Protein AF-A0A0F9U073-F1 (afdb_monomer)

Foldseek 3Di:
DDDDPVVVVVVVVVVVVVVVVVVVVVLLVLLLVLVVVLVVCLVVLVLVVNVVSLVVLCVSCVVQDDPVLVVVLVCLCVVFQVVLVVVLVVVCVVQVPDDDPVNVVSSVSNSVSSVVSVVSSVVSCVVVVNDRDPPPPDDDPDDDD

Nearest PDB structures (foldseek):
  7w8i-assembly1_A  TM=5.437E-01  e=6.480E-01  Homo sapiens
  2mey-assembly1_A  TM=3.275E-01  e=3.843E+00  Blomia tropicalis

Radius of gyration: 22.14 Å; Cα contacts (8 Å, |Δi|>4): 69; chains: 1; bounding box: 47×34×73 Å

Secondary structure (DSSP, 8-state):
----THHHHHHHHHHHHHHHHHHHHHHHHHHHHHHHHHHHHHHHT-HHHHHHHHHHHHHHHGGG--HHHHHHHHHIIIIIIHHHHHHHHHHHHHHTT---HHHHHHHHHHHHHHHHHHHHHHHHHHHTT-PPPPTT---SSS---

pLDDT: mean 78.89, std 15.41, range [37.56, 94.94]

Organism: NCBI:txid412755

Structure (mmCIF, N/CA/C/O backbone):
data_AF-A0A0F9U073-F1
#
_entry.id   AF-A0A0F9U073-F1
#
loop_
_atom_site.group_PDB
_atom_site.id
_atom_site.type_symbol
_atom_site.label_atom_id
_atom_site.label_alt_id
_atom_site.label_comp_id
_atom_site.label_asym_id
_atom_site.label_entity_id
_atom_site.label_seq_id
_atom_site.pdbx_PDB_ins_code
_atom_site.Cartn_x
_atom_site.Cartn_y
_atom_site.Cartn_z
_atom_site.occupancy
_atom_site.B_iso_or_equiv
_atom_site.auth_seq_id
_atom_site.auth_comp_id
_atom_site.auth_asym_id
_atom_site.auth_atom_id
_atom_site.pdbx_PDB_model_num
ATOM 1 N N . MET A 1 1 ? 25.457 -26.050 -51.004 1.00 47.12 1 MET A N 1
ATOM 2 C CA . MET A 1 1 ? 24.177 -25.613 -50.417 1.00 47.12 1 MET A CA 1
ATOM 3 C C . MET A 1 1 ? 24.561 -25.010 -49.092 1.00 47.12 1 MET A C 1
ATOM 5 O O . MET A 1 1 ? 24.698 -25.750 -48.132 1.00 47.12 1 MET A O 1
ATOM 9 N N . ASP A 1 2 ? 24.845 -23.715 -49.097 1.00 51.22 2 ASP A N 1
ATOM 10 C CA . ASP A 1 2 ? 25.199 -22.975 -47.892 1.00 51.22 2 ASP A CA 1
ATOM 11 C C . ASP A 1 2 ? 24.016 -22.048 -47.625 1.00 51.22 2 ASP A C 1
ATOM 13 O O . ASP A 1 2 ? 23.849 -21.031 -48.298 1.00 51.22 2 ASP A O 1
ATOM 17 N N . GLU A 1 3 ? 23.109 -22.472 -46.744 1.00 55.44 3 GLU A N 1
ATOM 18 C CA . GLU A 1 3 ? 22.115 -21.549 -46.201 1.00 55.44 3 GLU A CA 1
ATOM 19 C C . GLU A 1 3 ? 22.827 -20.612 -45.217 1.00 55.44 3 GLU A C 1
ATOM 21 O O . GLU A 1 3 ? 23.617 -21.079 -44.393 1.00 55.44 3 GLU A O 1
ATOM 26 N N . PRO A 1 4 ? 22.602 -19.294 -45.311 1.00 52.06 4 PRO A N 1
ATOM 27 C CA . PRO A 1 4 ? 23.431 -18.324 -44.625 1.00 52.06 4 PRO A CA 1
ATOM 28 C C . PRO A 1 4 ? 23.127 -18.326 -43.124 1.00 52.06 4 PRO A C 1
ATOM 30 O O . PRO A 1 4 ? 21.977 -18.205 -42.692 1.00 52.06 4 PRO A O 1
ATOM 33 N N . GLU A 1 5 ? 24.191 -18.368 -42.323 1.00 56.28 5 GLU A N 1
ATOM 34 C CA . GLU A 1 5 ? 24.196 -18.183 -40.864 1.00 56.28 5 GLU A CA 1
ATOM 35 C C . GLU A 1 5 ? 23.525 -16.860 -40.404 1.00 56.28 5 GLU A C 1
ATOM 37 O O . GLU A 1 5 ? 23.236 -16.681 -39.218 1.00 56.28 5 GLU A O 1
ATOM 42 N N . GLU A 1 6 ? 23.191 -15.957 -41.337 1.00 52.75 6 GLU A N 1
ATOM 43 C CA . GLU A 1 6 ? 22.436 -14.712 -41.124 1.00 52.75 6 GLU A CA 1
ATOM 44 C C . GLU A 1 6 ? 20.998 -14.924 -40.600 1.00 52.75 6 GLU A C 1
ATOM 46 O O . GLU A 1 6 ? 20.445 -14.038 -39.941 1.00 52.75 6 GLU A O 1
ATOM 51 N N . ASN A 1 7 ? 20.397 -16.102 -40.799 1.00 57.41 7 ASN A N 1
ATOM 52 C CA . ASN A 1 7 ? 19.042 -16.394 -40.305 1.00 57.41 7 ASN A CA 1
ATOM 53 C C . ASN A 1 7 ? 18.995 -16.822 -38.828 1.00 57.41 7 ASN A C 1
ATOM 55 O O . ASN A 1 7 ? 17.971 -16.649 -38.165 1.00 57.41 7 ASN A O 1
ATOM 59 N N . LEU A 1 8 ? 20.090 -17.354 -38.276 1.00 54.47 8 LEU A N 1
ATOM 60 C CA . LEU A 1 8 ? 20.095 -17.853 -36.896 1.00 54.47 8 LEU A CA 1
ATOM 61 C C . LEU A 1 8 ? 20.278 -16.715 -35.882 1.00 54.47 8 LEU A C 1
ATOM 63 O O . LEU A 1 8 ? 19.594 -16.664 -34.858 1.00 54.47 8 LEU A O 1
ATOM 67 N N . PHE A 1 9 ? 21.176 -15.771 -36.185 1.00 55.03 9 PHE A N 1
ATOM 68 C CA . PHE A 1 9 ? 21.437 -14.606 -35.335 1.00 55.03 9 PHE A CA 1
ATOM 69 C C . PHE A 1 9 ? 20.274 -13.607 -35.332 1.00 55.03 9 PHE A C 1
ATOM 71 O O . PHE A 1 9 ? 19.939 -13.083 -34.267 1.00 55.03 9 PHE A O 1
ATOM 78 N N . SER A 1 10 ? 19.622 -13.382 -36.479 1.00 58.22 10 SER A N 1
ATOM 79 C CA . SER A 1 10 ? 18.426 -12.532 -36.565 1.00 58.22 10 SER A CA 1
ATOM 80 C C . SER A 1 10 ? 17.242 -13.151 -35.810 1.00 58.22 10 SER A C 1
ATOM 82 O O . SER A 1 10 ? 16.644 -12.485 -34.966 1.00 58.22 10 SER A O 1
ATOM 84 N N . SER A 1 11 ? 17.000 -14.457 -35.978 1.00 63.75 11 SER A N 1
ATOM 85 C CA . SER A 1 11 ? 15.965 -15.199 -35.244 1.00 63.75 11 SER A CA 1
ATOM 86 C C . SER A 1 11 ? 16.183 -15.184 -33.725 1.00 63.75 11 SER A C 1
ATOM 88 O O . SER A 1 11 ? 15.240 -14.966 -32.965 1.00 63.75 11 SER A O 1
ATOM 90 N N . LEU A 1 12 ? 17.417 -15.383 -33.245 1.00 67.62 12 LEU A N 1
ATOM 91 C CA . LEU A 1 12 ? 17.733 -15.322 -31.809 1.00 67.62 12 LEU A CA 1
ATOM 92 C C . LEU A 1 12 ? 17.544 -13.915 -31.232 1.00 67.62 12 LEU A C 1
ATOM 94 O O . LEU A 1 12 ? 17.069 -13.755 -30.104 1.00 67.62 12 LEU A O 1
ATOM 98 N N . HIS A 1 13 ? 17.919 -12.889 -31.993 1.00 67.25 13 HIS A N 1
ATOM 99 C CA . HIS A 1 13 ? 17.727 -11.502 -31.596 1.00 67.25 13 HIS A CA 1
ATOM 100 C C . HIS A 1 13 ? 16.234 -11.143 -31.513 1.00 67.25 13 HIS A C 1
ATOM 102 O O . HIS A 1 13 ? 15.794 -10.555 -30.521 1.00 67.25 13 HIS A O 1
ATOM 108 N N . ASP A 1 14 ? 15.433 -11.572 -32.487 1.00 71.31 14 ASP A N 1
ATOM 109 C CA . ASP A 1 14 ? 13.988 -11.339 -32.499 1.00 71.31 14 ASP A CA 1
ATOM 110 C C . ASP A 1 14 ? 13.254 -12.131 -31.408 1.00 71.31 14 ASP A C 1
ATOM 112 O O . ASP A 1 14 ? 12.373 -11.584 -30.739 1.00 71.31 14 ASP A O 1
ATOM 116 N N . GLN A 1 15 ? 13.678 -13.364 -31.114 1.00 69.94 15 GLN A N 1
ATOM 117 C CA . GLN A 1 15 ? 13.170 -14.137 -29.975 1.00 69.94 15 GLN A CA 1
ATOM 118 C C . GLN A 1 15 ? 13.450 -13.454 -28.630 1.00 69.94 15 GLN A C 1
ATOM 120 O O . GLN A 1 15 ? 12.571 -13.403 -27.767 1.00 69.94 15 GLN A O 1
ATOM 125 N N . ARG A 1 16 ? 14.647 -12.881 -28.440 1.00 71.00 16 ARG A N 1
ATOM 126 C CA . ARG A 1 16 ? 14.982 -12.128 -27.218 1.00 71.00 16 ARG A CA 1
ATOM 127 C C . ARG A 1 16 ? 14.113 -10.882 -27.063 1.00 71.00 16 ARG A C 1
ATOM 129 O O . ARG A 1 16 ? 13.627 -10.618 -25.964 1.00 71.00 16 ARG A O 1
ATOM 136 N N . ARG A 1 17 ? 13.873 -10.146 -28.152 1.00 70.38 17 ARG A N 1
ATOM 137 C CA . ARG A 1 17 ? 12.985 -8.971 -28.153 1.00 70.38 17 ARG A CA 1
ATOM 138 C C . ARG A 1 17 ? 11.544 -9.350 -27.832 1.00 70.38 17 ARG A C 1
ATOM 140 O O . ARG A 1 17 ? 10.922 -8.688 -27.005 1.00 70.38 17 ARG A O 1
ATOM 147 N N . LEU A 1 18 ? 11.039 -10.429 -28.429 1.00 71.12 18 LEU A N 1
ATOM 148 C CA . LEU A 1 18 ? 9.696 -10.939 -28.161 1.00 71.12 18 LEU A CA 1
ATOM 149 C C . LEU A 1 18 ? 9.549 -11.401 -26.706 1.00 71.12 18 LEU A C 1
ATOM 151 O O . LEU A 1 18 ? 8.562 -11.077 -26.054 1.00 71.12 18 LEU A O 1
ATOM 155 N N . SER A 1 19 ? 10.549 -12.102 -26.166 1.00 69.06 19 SER A N 1
ATOM 156 C CA . SER A 1 19 ? 10.556 -12.519 -24.762 1.00 69.06 19 SER A CA 1
ATOM 157 C C . SER A 1 19 ? 10.546 -11.320 -23.811 1.00 69.06 19 SER A C 1
ATOM 159 O O . SER A 1 19 ? 9.773 -11.313 -22.857 1.00 69.06 19 SER A O 1
ATOM 161 N N . ALA A 1 20 ? 11.374 -10.302 -24.066 1.00 69.06 20 ALA A N 1
ATOM 162 C CA . ALA A 1 20 ? 11.399 -9.081 -23.260 1.00 69.06 20 ALA A CA 1
ATOM 163 C C . ALA A 1 20 ? 10.059 -8.328 -23.328 1.00 69.06 20 ALA A C 1
ATOM 165 O O . ALA A 1 20 ? 9.556 -7.859 -22.309 1.00 69.06 20 ALA A O 1
ATOM 166 N N . PHE A 1 21 ? 9.450 -8.270 -24.515 1.00 70.88 21 PHE A N 1
ATOM 167 C CA . PHE A 1 21 ? 8.137 -7.667 -24.719 1.00 70.88 21 PHE A CA 1
ATOM 168 C C . PHE A 1 21 ? 7.022 -8.416 -23.972 1.00 70.88 21 PHE A C 1
ATOM 170 O O . PHE A 1 21 ? 6.232 -7.790 -23.268 1.00 70.88 21 PHE A O 1
ATOM 177 N N . ASN A 1 22 ? 6.983 -9.748 -24.066 1.00 71.38 22 ASN A N 1
ATOM 178 C CA . ASN A 1 22 ? 5.985 -10.571 -23.377 1.00 71.38 22 ASN A CA 1
ATOM 179 C C . ASN A 1 22 ? 6.092 -10.446 -21.852 1.00 71.38 22 ASN A C 1
ATOM 181 O O . ASN A 1 22 ? 5.071 -10.367 -21.170 1.00 71.38 22 ASN A O 1
ATOM 185 N N . MET A 1 23 ? 7.316 -10.387 -21.316 1.00 74.00 23 MET A N 1
ATOM 186 C CA . MET A 1 23 ? 7.539 -10.146 -19.886 1.00 74.00 23 MET A CA 1
ATOM 187 C C . MET A 1 23 ? 7.028 -8.764 -19.472 1.00 74.00 23 MET A C 1
ATOM 189 O O . MET A 1 23 ? 6.245 -8.666 -18.533 1.00 74.00 23 MET A O 1
ATOM 193 N N . ALA A 1 24 ? 7.351 -7.717 -20.238 1.00 73.50 24 ALA A N 1
ATOM 194 C CA . ALA A 1 24 ? 6.850 -6.371 -19.968 1.00 73.50 24 ALA A CA 1
ATOM 195 C C . ALA A 1 24 ? 5.310 -6.289 -20.014 1.00 73.50 24 ALA A C 1
ATOM 197 O O . ALA A 1 24 ? 4.698 -5.618 -19.184 1.00 73.50 24 ALA A O 1
ATOM 198 N N . GLN A 1 25 ? 4.658 -6.993 -20.947 1.00 74.56 25 GLN A N 1
ATOM 199 C CA . GLN A 1 25 ? 3.194 -7.076 -20.992 1.00 74.56 25 GLN A CA 1
ATOM 200 C C . GLN A 1 25 ? 2.606 -7.785 -19.767 1.00 74.56 25 GLN A C 1
ATOM 202 O O . GLN A 1 25 ? 1.599 -7.332 -19.219 1.00 74.56 25 GLN A O 1
ATOM 207 N N . LEU A 1 26 ? 3.224 -8.885 -19.333 1.00 75.62 26 LEU A N 1
ATOM 208 C CA . LEU A 1 26 ? 2.792 -9.624 -18.151 1.00 75.62 26 LEU A CA 1
ATOM 209 C C . LEU A 1 26 ? 2.910 -8.768 -16.884 1.00 75.62 26 LEU A C 1
ATOM 211 O O . LEU A 1 26 ? 1.986 -8.753 -16.068 1.00 75.62 26 LEU A O 1
ATOM 215 N N . ASP A 1 27 ? 4.005 -8.025 -16.746 1.00 78.31 27 ASP A N 1
ATOM 216 C CA . ASP A 1 27 ? 4.244 -7.141 -15.605 1.00 78.31 27 ASP A CA 1
ATOM 217 C C . ASP A 1 27 ? 3.230 -5.988 -15.578 1.00 78.31 27 ASP A C 1
ATOM 219 O O . ASP A 1 27 ? 2.617 -5.716 -14.543 1.00 78.31 27 ASP A O 1
ATOM 223 N N . LEU A 1 28 ? 2.936 -5.380 -16.734 1.00 78.88 28 LEU A N 1
ATOM 224 C CA . LEU A 1 28 ? 1.880 -4.368 -16.858 1.00 78.88 28 LEU A CA 1
ATOM 225 C C . LEU A 1 28 ? 0.497 -4.915 -16.473 1.00 78.88 28 LEU A C 1
ATOM 227 O O . LEU A 1 28 ? -0.267 -4.240 -15.777 1.00 78.88 28 LEU A O 1
ATOM 231 N N . TYR A 1 29 ? 0.171 -6.140 -16.887 1.00 80.31 29 TYR A N 1
ATOM 232 C CA . TYR A 1 29 ? -1.086 -6.791 -16.520 1.00 80.31 29 TYR A CA 1
ATOM 233 C C . TYR A 1 29 ? -1.183 -7.051 -15.008 1.00 80.31 29 TYR A C 1
ATOM 235 O O . TYR A 1 29 ? -2.215 -6.767 -14.393 1.00 80.31 29 TYR A O 1
ATOM 243 N N . ARG A 1 30 ? -0.101 -7.529 -14.382 1.00 84.19 30 ARG A N 1
ATOM 244 C CA . ARG A 1 30 ? -0.032 -7.738 -12.926 1.00 84.19 30 ARG A CA 1
ATOM 245 C C . ARG A 1 30 ? -0.206 -6.433 -12.159 1.00 84.19 30 ARG A C 1
ATOM 247 O O . ARG A 1 30 ? -1.030 -6.373 -11.248 1.00 84.19 30 ARG A O 1
ATOM 254 N N . LEU A 1 31 ? 0.500 -5.376 -12.563 1.00 85.00 31 LEU A N 1
ATOM 255 C CA . LEU A 1 31 ? 0.358 -4.045 -11.968 1.00 85.00 31 LEU A CA 1
ATOM 256 C C . LEU A 1 31 ? -1.082 -3.531 -12.081 1.00 85.00 31 LEU A C 1
ATOM 258 O O . LEU A 1 31 ? -1.620 -2.984 -11.118 1.00 85.00 31 LEU A O 1
ATOM 262 N N . HIS A 1 32 ? -1.739 -3.754 -13.221 1.00 84.38 32 HIS A N 1
ATOM 263 C CA . HIS A 1 32 ? -3.138 -3.381 -13.402 1.00 84.38 32 HIS A CA 1
ATOM 264 C C . HIS A 1 32 ? -4.077 -4.109 -12.425 1.00 84.38 32 HIS A C 1
ATOM 266 O O . HIS A 1 32 ? -4.941 -3.468 -11.819 1.00 84.38 32 HIS A O 1
ATOM 272 N N . ILE A 1 33 ? -3.902 -5.424 -12.236 1.00 88.69 33 ILE A N 1
ATOM 273 C CA . ILE A 1 33 ? -4.685 -6.202 -11.261 1.00 88.69 33 ILE A CA 1
ATOM 274 C C . ILE A 1 33 ? -4.473 -5.656 -9.851 1.00 88.69 33 ILE A C 1
ATOM 276 O O . ILE A 1 33 ? -5.445 -5.313 -9.182 1.00 88.69 33 ILE A O 1
ATOM 280 N N . LEU A 1 34 ? -3.216 -5.503 -9.424 1.00 90.19 34 LEU A N 1
ATOM 281 C CA . LEU A 1 34 ? -2.888 -5.028 -8.078 1.00 90.19 34 LEU A CA 1
ATOM 282 C C . LEU A 1 34 ? -3.494 -3.648 -7.800 1.00 90.19 34 LEU A C 1
ATOM 284 O O . LEU A 1 34 ? -4.037 -3.403 -6.725 1.00 90.19 34 LEU A O 1
ATOM 288 N N . LEU A 1 35 ? -3.468 -2.742 -8.777 1.00 86.31 35 LEU A N 1
ATOM 289 C CA . LEU A 1 35 ? -4.071 -1.421 -8.616 1.00 86.31 35 LEU A CA 1
ATOM 290 C C . LEU A 1 35 ? -5.603 -1.458 -8.584 1.00 86.31 35 LEU A C 1
ATOM 292 O O . LEU A 1 35 ? -6.227 -0.674 -7.859 1.00 86.31 35 LEU A O 1
ATOM 296 N N . SER A 1 36 ? -6.220 -2.346 -9.363 1.00 87.25 36 SER A N 1
ATOM 297 C CA . SER A 1 36 ? -7.662 -2.587 -9.298 1.00 87.25 36 SER A CA 1
ATOM 298 C C . SER A 1 36 ? -8.063 -3.115 -7.917 1.00 87.25 36 SER A C 1
ATOM 300 O O . SER A 1 36 ? -8.990 -2.584 -7.302 1.00 87.25 36 SER A O 1
ATOM 302 N N . ASP A 1 37 ? -7.323 -4.089 -7.390 1.00 91.19 37 ASP A N 1
ATOM 303 C CA . ASP A 1 37 ? -7.569 -4.679 -6.075 1.00 91.19 37 ASP A CA 1
ATOM 304 C C . ASP A 1 37 ? -7.360 -3.664 -4.949 1.00 91.19 37 ASP A C 1
ATOM 306 O O . ASP A 1 37 ? -8.217 -3.552 -4.073 1.00 91.19 37 ASP A O 1
ATOM 310 N N . CYS A 1 38 ? -6.310 -2.837 -5.011 1.00 90.00 38 CYS A N 1
ATOM 311 C CA . CYS A 1 38 ? -6.113 -1.721 -4.080 1.00 90.00 38 CYS A CA 1
ATOM 312 C C . CYS A 1 38 ? -7.338 -0.800 -4.015 1.00 90.00 38 CYS A C 1
ATOM 314 O O . CYS A 1 38 ? -7.835 -0.511 -2.927 1.00 90.00 38 CYS A O 1
ATOM 316 N N . ASN A 1 39 ? -7.869 -0.380 -5.169 1.00 86.62 39 ASN A N 1
ATOM 317 C CA . ASN A 1 39 ? -9.057 0.478 -5.213 1.00 86.62 39 ASN A CA 1
ATOM 318 C C . ASN A 1 39 ? -10.293 -0.204 -4.604 1.00 86.62 39 ASN A C 1
ATOM 320 O O . ASN A 1 39 ? -11.097 0.454 -3.939 1.00 86.62 39 ASN A O 1
ATOM 324 N N . ASN A 1 40 ? -10.479 -1.501 -4.858 1.00 90.25 40 ASN A N 1
ATOM 325 C CA . ASN A 1 40 ? -11.628 -2.250 -4.354 1.00 90.25 40 ASN A CA 1
ATOM 326 C C . ASN A 1 40 ? -11.543 -2.445 -2.834 1.00 90.25 40 ASN A C 1
ATOM 328 O O . ASN A 1 40 ? -12.519 -2.194 -2.127 1.00 90.25 40 ASN A O 1
ATOM 332 N N . LEU A 1 41 ? -10.369 -2.825 -2.330 1.00 91.69 41 LEU A N 1
ATOM 333 C CA . LEU A 1 41 ? -10.131 -3.095 -0.912 1.00 91.69 41 LEU A CA 1
ATOM 334 C C . LEU A 1 41 ? -10.152 -1.815 -0.068 1.00 91.69 41 LEU A C 1
ATOM 336 O O . LEU A 1 41 ? -10.737 -1.817 1.014 1.00 91.69 41 LEU A O 1
ATOM 340 N N . SER A 1 42 ? -9.608 -0.710 -0.593 1.00 87.75 42 SER A N 1
ATOM 341 C CA . SER A 1 42 ? -9.706 0.621 0.021 1.00 87.75 42 SER A CA 1
ATOM 342 C C . SER A 1 42 ? -11.168 1.022 0.256 1.00 87.75 42 SER A C 1
ATOM 344 O O . SER A 1 42 ? -11.545 1.389 1.368 1.00 87.75 42 SER A O 1
ATOM 346 N N . ARG A 1 43 ? -12.033 0.858 -0.757 1.00 87.94 43 ARG A N 1
ATOM 347 C CA . ARG A 1 43 ? -13.473 1.160 -0.647 1.00 87.94 43 ARG A CA 1
ATOM 348 C C . ARG A 1 43 ? -14.227 0.218 0.279 1.00 87.94 43 ARG A C 1
ATOM 350 O O . ARG A 1 43 ? -15.160 0.650 0.946 1.00 87.94 43 ARG A O 1
ATOM 357 N N . ALA A 1 44 ? -13.852 -1.058 0.287 1.00 89.00 44 ALA A N 1
ATOM 358 C CA . ALA A 1 44 ? -14.451 -2.054 1.167 1.00 89.00 44 ALA A CA 1
ATOM 359 C C . ALA A 1 44 ? -14.022 -1.880 2.637 1.00 89.00 44 ALA A C 1
ATOM 361 O O . ALA A 1 44 ? -14.622 -2.491 3.518 1.00 89.00 44 ALA A O 1
ATOM 362 N N . GLY A 1 45 ? -12.989 -1.074 2.912 1.00 84.69 45 GLY A N 1
ATOM 363 C CA . GLY A 1 45 ? -12.412 -0.942 4.249 1.00 84.69 45 GLY A CA 1
ATOM 364 C C . GLY A 1 45 ? -11.674 -2.202 4.713 1.00 84.69 45 GLY A C 1
ATOM 365 O O . GLY A 1 45 ? -11.457 -2.378 5.912 1.00 84.69 45 GLY A O 1
ATOM 366 N N . ASP A 1 46 ? -11.276 -3.085 3.790 1.00 89.81 46 ASP A N 1
ATOM 367 C CA . ASP A 1 46 ? -10.515 -4.296 4.105 1.00 89.81 46 ASP A CA 1
ATOM 368 C C . ASP A 1 46 ? -9.025 -3.959 4.238 1.00 89.81 46 ASP A C 1
ATOM 370 O O . ASP A 1 46 ? -8.210 -4.176 3.339 1.00 89.81 46 ASP A O 1
ATOM 374 N N . LEU A 1 47 ? -8.678 -3.377 5.386 1.00 90.81 47 LEU A N 1
ATOM 375 C CA . LEU A 1 47 ? -7.350 -2.820 5.650 1.00 90.81 47 LEU A CA 1
ATOM 376 C C . LEU A 1 47 ? -6.234 -3.874 5.560 1.00 90.81 47 LEU A C 1
ATOM 378 O O . LEU A 1 47 ? -5.118 -3.571 5.138 1.00 90.81 47 LEU A O 1
ATOM 382 N N . ILE A 1 48 ? -6.520 -5.118 5.958 1.00 90.06 48 ILE A N 1
ATOM 383 C CA . ILE A 1 48 ? -5.525 -6.198 5.988 1.00 90.06 48 ILE A CA 1
ATOM 384 C C . ILE A 1 48 ? -5.178 -6.628 4.568 1.00 90.06 48 ILE A C 1
ATOM 386 O O . ILE A 1 48 ? -3.996 -6.686 4.216 1.00 90.06 48 ILE A O 1
ATOM 390 N N . ASN A 1 49 ? -6.187 -6.931 3.750 1.00 92.00 49 ASN A N 1
ATOM 391 C CA . ASN A 1 49 ? -5.930 -7.335 2.374 1.00 92.00 49 ASN A CA 1
ATOM 392 C C . ASN A 1 49 ? -5.414 -6.156 1.549 1.00 92.00 49 ASN A C 1
ATOM 394 O O . ASN A 1 49 ? -4.509 -6.348 0.740 1.00 92.00 49 ASN A O 1
ATOM 398 N N . TRP A 1 50 ? -5.883 -4.934 1.814 1.00 93.94 50 TRP A N 1
ATOM 399 C CA . TRP A 1 50 ? -5.350 -3.739 1.164 1.00 93.94 50 TRP A CA 1
ATOM 400 C C . TRP A 1 50 ? -3.845 -3.580 1.411 1.00 93.94 50 TRP A C 1
ATOM 402 O O . TRP A 1 50 ? -3.090 -3.414 0.453 1.00 93.94 50 TRP A O 1
ATOM 412 N N . LYS A 1 51 ? -3.374 -3.748 2.658 1.00 93.88 51 LYS A N 1
ATOM 413 C CA . LYS A 1 51 ? -1.933 -3.752 2.962 1.00 93.88 51 LYS A CA 1
ATOM 414 C C . LYS A 1 51 ? -1.179 -4.800 2.141 1.00 93.88 51 LYS A C 1
ATOM 416 O O . LYS A 1 51 ? -0.138 -4.492 1.573 1.00 93.88 51 LYS A O 1
ATOM 421 N N . ARG A 1 52 ? -1.684 -6.036 2.080 1.00 93.75 52 ARG A N 1
ATOM 422 C CA . ARG A 1 52 ? -1.016 -7.133 1.355 1.00 93.75 52 ARG A CA 1
ATOM 423 C C . ARG A 1 52 ? -0.843 -6.817 -0.129 1.00 93.75 52 ARG A C 1
ATOM 425 O O . ARG A 1 52 ? 0.208 -7.118 -0.689 1.00 93.75 52 ARG A O 1
ATOM 432 N N . VAL A 1 53 ? -1.854 -6.208 -0.747 1.00 94.94 53 VAL A N 1
ATOM 433 C CA . VAL A 1 53 ? -1.792 -5.790 -2.152 1.00 94.94 53 VAL A CA 1
ATOM 434 C C . VAL A 1 53 ? -0.810 -4.629 -2.335 1.00 94.94 53 VAL A C 1
ATOM 436 O O . VAL A 1 53 ? -0.027 -4.656 -3.281 1.00 94.94 53 VAL A O 1
ATOM 439 N N . LEU A 1 54 ? -0.759 -3.666 -1.408 1.00 94.31 54 LEU A N 1
ATOM 440 C CA . LEU A 1 54 ? 0.251 -2.599 -1.432 1.00 94.31 54 LEU A CA 1
ATOM 441 C C . LEU A 1 54 ? 1.683 -3.140 -1.274 1.00 94.31 54 LEU A C 1
ATOM 443 O O . LEU A 1 54 ? 2.569 -2.719 -2.011 1.00 94.31 54 LEU A O 1
ATOM 447 N N . ASP A 1 55 ? 1.909 -4.117 -0.390 1.00 93.88 55 ASP A N 1
ATOM 448 C CA . ASP A 1 55 ? 3.216 -4.775 -0.234 1.00 93.88 55 ASP A CA 1
ATOM 449 C C . ASP A 1 55 ? 3.615 -5.555 -1.507 1.00 93.88 55 ASP A C 1
ATOM 451 O O . ASP A 1 55 ? 4.795 -5.671 -1.845 1.00 93.88 55 ASP A O 1
ATOM 455 N N . ALA A 1 56 ? 2.646 -6.151 -2.213 1.00 93.50 56 ALA A N 1
ATOM 456 C CA . ALA A 1 56 ? 2.887 -6.784 -3.510 1.00 93.50 56 ALA A CA 1
ATOM 457 C C . ALA A 1 56 ? 3.253 -5.7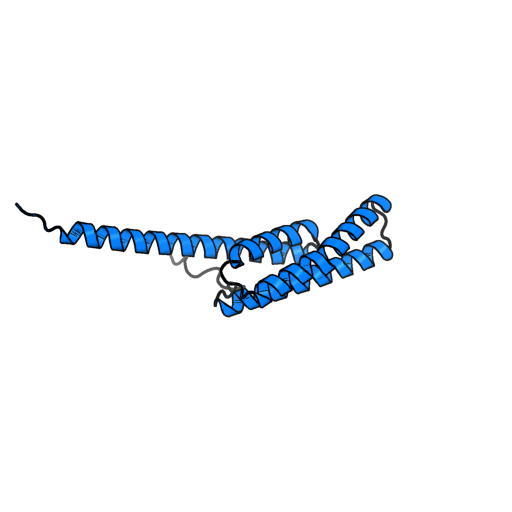37 -4.570 1.00 93.50 56 ALA A C 1
ATOM 459 O O . ALA A 1 56 ? 4.273 -5.884 -5.235 1.00 93.50 56 ALA A O 1
ATOM 460 N N . LEU A 1 57 ? 2.495 -4.642 -4.650 1.00 91.81 57 LEU A N 1
ATOM 461 C CA . LEU A 1 57 ? 2.772 -3.534 -5.560 1.00 91.81 57 LEU A CA 1
ATOM 462 C C . LEU A 1 57 ? 4.159 -2.922 -5.319 1.00 91.81 57 LEU A C 1
ATOM 464 O O . LEU A 1 57 ? 4.892 -2.677 -6.268 1.00 91.81 57 LEU A O 1
ATOM 468 N N . PHE A 1 58 ? 4.556 -2.718 -4.063 1.00 92.06 58 PHE A N 1
ATOM 469 C CA . PHE A 1 58 ? 5.895 -2.233 -3.729 1.00 92.06 58 PHE A CA 1
ATOM 470 C C . PHE A 1 58 ? 6.997 -3.183 -4.206 1.00 92.06 58 PHE A C 1
ATOM 472 O O . PHE A 1 58 ? 7.999 -2.721 -4.742 1.00 92.06 58 PHE A O 1
ATOM 479 N N . ARG A 1 59 ? 6.815 -4.502 -4.061 1.00 90.94 59 ARG A N 1
ATOM 480 C CA . ARG A 1 59 ? 7.789 -5.492 -4.551 1.00 90.94 59 ARG A CA 1
ATOM 481 C C . ARG A 1 59 ? 7.949 -5.437 -6.067 1.00 90.94 59 ARG A C 1
ATOM 483 O O . ARG A 1 59 ? 9.084 -5.393 -6.529 1.00 90.94 59 ARG A O 1
ATOM 490 N N . GLU A 1 60 ? 6.846 -5.353 -6.806 1.00 88.12 60 GLU A N 1
ATOM 491 C CA . GLU A 1 60 ? 6.865 -5.192 -8.270 1.00 88.12 60 GLU A CA 1
ATOM 492 C C . GLU A 1 60 ? 7.540 -3.875 -8.701 1.00 88.12 60 GLU A C 1
ATOM 494 O O . GLU A 1 60 ? 8.188 -3.808 -9.739 1.00 88.12 60 GLU A O 1
ATOM 499 N N . LEU A 1 61 ? 7.439 -2.819 -7.887 1.00 87.69 61 LEU A N 1
ATOM 5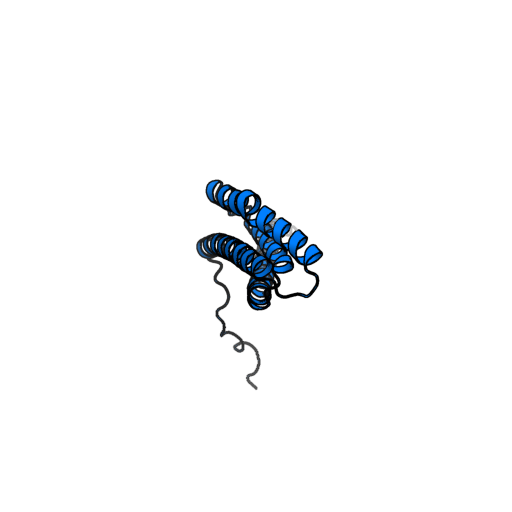00 C CA . LEU A 1 61 ? 8.033 -1.509 -8.178 1.00 87.69 61 LEU A CA 1
ATOM 501 C C . LEU A 1 61 ? 9.445 -1.317 -7.613 1.00 87.69 61 LEU A C 1
ATOM 503 O O . LEU A 1 61 ? 10.077 -0.307 -7.913 1.00 87.69 61 LEU A O 1
ATOM 507 N N . SER A 1 62 ? 9.945 -2.256 -6.808 1.00 86.75 62 SER A N 1
ATOM 508 C CA . SER A 1 62 ? 11.176 -2.093 -6.023 1.00 86.75 62 SER A CA 1
ATOM 509 C C . SER A 1 62 ? 12.407 -1.775 -6.871 1.00 86.75 62 SER A C 1
ATOM 511 O O . SER A 1 62 ? 13.197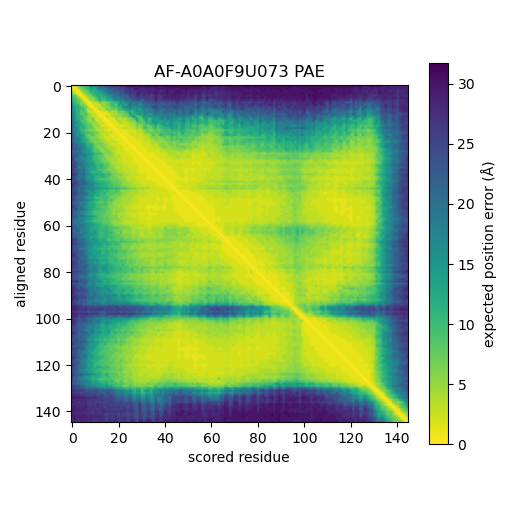 -0.916 -6.497 1.00 86.75 62 SER A O 1
ATOM 513 N N . ALA A 1 63 ? 12.516 -2.375 -8.058 1.00 84.88 63 ALA A N 1
ATOM 514 C CA . ALA A 1 63 ? 13.607 -2.124 -9.000 1.00 84.88 63 ALA A CA 1
ATOM 515 C C . ALA A 1 63 ? 13.593 -0.709 -9.617 1.00 84.88 63 ALA A C 1
ATOM 517 O O . ALA A 1 63 ? 14.555 -0.302 -10.264 1.00 84.88 63 ALA A O 1
ATOM 518 N N . HIS A 1 64 ? 12.497 0.032 -9.449 1.00 85.38 64 HIS A N 1
ATOM 519 C CA . HIS A 1 64 ? 12.263 1.343 -10.056 1.00 85.38 64 HIS A CA 1
ATOM 520 C C . HIS A 1 64 ? 12.172 2.486 -9.036 1.00 85.38 64 HIS A C 1
ATOM 522 O O . HIS A 1 64 ? 11.931 3.643 -9.411 1.00 85.38 64 HIS A O 1
ATOM 528 N N . LEU A 1 65 ? 12.317 2.160 -7.754 1.00 87.06 65 LEU A N 1
ATOM 529 C CA . LEU A 1 65 ? 12.355 3.113 -6.655 1.00 87.06 65 LEU A CA 1
ATOM 530 C C . LEU A 1 65 ? 13.748 3.733 -6.556 1.00 87.06 65 LEU A C 1
ATOM 532 O O . LEU A 1 65 ? 14.752 3.054 -6.761 1.00 87.06 65 LEU A O 1
ATOM 536 N N . THR A 1 66 ? 13.816 5.021 -6.226 1.00 90.38 66 THR A N 1
ATOM 537 C CA . THR A 1 66 ? 15.071 5.592 -5.722 1.00 90.38 66 THR A CA 1
ATOM 538 C C . THR A 1 66 ? 15.287 5.149 -4.276 1.00 90.38 66 THR A C 1
ATOM 540 O O . THR A 1 66 ? 14.317 4.839 -3.580 1.00 90.38 66 THR A O 1
ATOM 543 N N . ASP A 1 67 ? 16.529 5.182 -3.791 1.00 89.31 67 ASP A N 1
ATOM 544 C CA . ASP A 1 67 ? 16.845 4.828 -2.398 1.00 89.31 67 ASP A CA 1
ATOM 545 C C . ASP A 1 67 ? 15.986 5.629 -1.407 1.00 89.31 67 ASP A C 1
ATOM 547 O O . ASP A 1 67 ? 15.343 5.067 -0.528 1.00 89.31 67 ASP A O 1
ATOM 551 N N . THR A 1 68 ? 15.834 6.938 -1.640 1.00 89.00 68 THR A N 1
ATOM 552 C CA . THR A 1 68 ? 14.987 7.813 -0.813 1.00 89.00 68 THR A CA 1
ATOM 553 C C . THR A 1 68 ? 13.513 7.397 -0.802 1.00 89.00 68 THR A C 1
ATOM 555 O O . THR A 1 68 ? 12.825 7.562 0.204 1.00 89.00 68 THR A O 1
ATOM 558 N N . GLU A 1 69 ? 12.986 6.880 -1.911 1.00 88.31 69 GLU A N 1
ATOM 559 C CA . GLU A 1 69 ? 11.595 6.424 -1.978 1.00 88.31 69 GLU A CA 1
ATOM 560 C C . GLU A 1 69 ? 11.403 5.064 -1.323 1.00 88.31 69 GLU A C 1
ATOM 562 O O . GLU A 1 69 ? 10.379 4.843 -0.669 1.00 88.31 69 GLU A O 1
ATOM 567 N N . ALA A 1 70 ? 12.372 4.166 -1.499 1.00 87.94 70 ALA A N 1
ATOM 568 C CA . ALA A 1 70 ? 12.392 2.876 -0.833 1.00 87.94 70 ALA A CA 1
ATOM 569 C C . ALA A 1 70 ? 12.458 3.063 0.690 1.00 87.94 70 ALA A C 1
ATOM 571 O O . ALA A 1 70 ? 11.634 2.483 1.404 1.00 87.94 70 ALA A O 1
ATOM 572 N N . ASP A 1 71 ? 13.343 3.940 1.168 1.00 90.00 71 ASP A N 1
ATOM 573 C CA . ASP A 1 71 ? 13.476 4.305 2.579 1.00 90.00 71 ASP A CA 1
ATOM 574 C C . ASP A 1 71 ? 12.193 4.956 3.098 1.00 90.00 71 ASP A C 1
ATOM 576 O O . ASP A 1 71 ? 11.609 4.482 4.069 1.00 90.00 71 ASP A O 1
ATOM 580 N N . GLY A 1 72 ? 11.655 5.959 2.396 1.00 88.38 72 GLY A N 1
ATOM 581 C CA . GLY A 1 72 ? 10.418 6.629 2.808 1.00 88.38 72 GLY A CA 1
ATOM 582 C C . GLY A 1 72 ? 9.202 5.693 2.869 1.00 88.38 72 GLY A C 1
ATOM 583 O O . GLY A 1 72 ? 8.365 5.813 3.768 1.00 88.38 72 GLY A O 1
ATOM 584 N N . CYS A 1 73 ? 9.093 4.731 1.946 1.00 89.44 73 CYS A N 1
ATOM 585 C CA . CYS A 1 73 ? 8.063 3.692 2.007 1.00 89.44 73 CYS A CA 1
ATOM 586 C C . CYS A 1 73 ? 8.295 2.737 3.182 1.00 89.44 73 CYS A C 1
ATOM 588 O O . CYS A 1 73 ? 7.347 2.378 3.881 1.00 89.44 73 CYS A O 1
ATOM 590 N N . THR A 1 74 ? 9.543 2.336 3.412 1.00 89.88 74 THR A N 1
ATOM 591 C CA . THR A 1 74 ? 9.913 1.416 4.492 1.00 89.88 74 THR A CA 1
ATOM 592 C C . THR A 1 74 ? 9.677 2.046 5.861 1.00 89.88 74 THR A C 1
ATOM 594 O O . THR A 1 74 ? 9.087 1.401 6.729 1.00 89.88 74 THR A O 1
ATOM 597 N N . ASP A 1 75 ? 10.034 3.313 6.045 1.00 91.69 75 ASP A N 1
ATOM 598 C CA . ASP A 1 75 ? 9.811 4.078 7.274 1.00 91.69 75 ASP A CA 1
ATOM 599 C C . ASP A 1 75 ? 8.321 4.254 7.563 1.00 91.69 75 ASP A C 1
ATOM 601 O O . ASP A 1 75 ? 7.869 4.062 8.694 1.00 91.69 75 ASP A O 1
ATOM 605 N N . LEU A 1 76 ? 7.519 4.546 6.535 1.00 89.75 76 LEU A N 1
ATOM 606 C CA . LEU A 1 76 ? 6.066 4.619 6.673 1.00 89.75 76 LEU A CA 1
ATOM 607 C C . LEU A 1 76 ? 5.484 3.269 7.118 1.00 89.75 76 LEU A C 1
ATOM 609 O O . LEU A 1 76 ? 4.648 3.205 8.028 1.00 89.75 76 LEU A O 1
ATOM 613 N N . VAL A 1 77 ? 5.932 2.179 6.490 1.00 90.25 77 VAL A N 1
ATOM 614 C CA . VAL A 1 77 ? 5.445 0.831 6.792 1.00 90.25 77 VAL A CA 1
ATOM 615 C C . VAL A 1 77 ? 5.853 0.404 8.201 1.00 90.25 77 VAL A C 1
ATOM 617 O O . VAL A 1 77 ? 5.006 -0.030 8.981 1.00 90.25 77 VAL A O 1
ATOM 620 N N . THR A 1 78 ? 7.133 0.519 8.539 1.00 90.25 78 THR A N 1
ATOM 621 C CA . THR A 1 78 ? 7.699 0.013 9.797 1.00 90.25 78 THR A CA 1
ATOM 622 C C . THR A 1 78 ? 7.409 0.934 10.980 1.00 90.25 78 THR A C 1
ATOM 624 O O . THR A 1 78 ? 7.060 0.447 12.055 1.00 90.25 78 THR A O 1
ATOM 627 N N . GLY A 1 79 ? 7.490 2.250 10.782 1.00 89.12 79 GLY A N 1
ATOM 628 C CA . GLY A 1 79 ? 7.328 3.254 11.828 1.00 89.12 79 GLY A CA 1
ATOM 629 C C . GLY A 1 79 ? 5.876 3.591 12.158 1.00 89.12 79 GLY A C 1
ATOM 630 O O . GLY A 1 79 ? 5.584 3.939 13.301 1.00 89.12 79 GLY A O 1
ATOM 631 N N . GLN A 1 80 ? 4.952 3.483 11.197 1.00 89.38 80 GLN A N 1
ATOM 632 C CA . GLN A 1 80 ? 3.564 3.929 11.390 1.00 89.38 80 GLN A CA 1
ATOM 633 C C . GLN A 1 80 ? 2.540 2.822 11.124 1.00 89.38 80 GLN A C 1
ATOM 635 O O . GLN A 1 80 ? 1.722 2.504 11.992 1.00 89.38 80 GLN A O 1
ATOM 640 N N . LEU A 1 81 ? 2.594 2.191 9.949 1.00 88.88 81 LEU A N 1
ATOM 641 C CA . LEU A 1 81 ? 1.543 1.274 9.508 1.00 88.88 81 LEU A CA 1
ATOM 642 C C . LEU A 1 81 ? 1.524 -0.050 10.284 1.00 88.88 81 LEU A C 1
ATOM 644 O O . LEU A 1 81 ? 0.469 -0.471 10.754 1.00 88.88 81 LEU A O 1
ATOM 648 N N . VAL A 1 82 ? 2.667 -0.726 10.422 1.00 89.44 82 VAL A N 1
ATOM 649 C CA . VAL A 1 82 ? 2.763 -2.002 11.150 1.00 89.44 82 VAL A CA 1
ATOM 650 C C . VAL A 1 82 ? 2.321 -1.846 12.613 1.00 89.44 82 VAL A C 1
ATOM 652 O O . VAL A 1 82 ? 1.476 -2.639 13.045 1.00 89.44 82 VAL A O 1
ATOM 655 N N . PRO A 1 83 ? 2.789 -0.829 13.367 1.00 90.12 83 PRO A N 1
ATOM 656 C CA . PRO A 1 83 ? 2.273 -0.548 14.705 1.00 90.12 83 PRO A CA 1
ATOM 657 C C . PRO A 1 83 ? 0.756 -0.322 14.728 1.00 90.12 83 PRO A C 1
ATOM 659 O O . PRO A 1 83 ? 0.060 -0.953 15.525 1.00 90.12 83 PRO A O 1
ATOM 662 N N . ALA A 1 84 ? 0.222 0.504 13.820 1.00 87.06 84 ALA A N 1
ATOM 663 C CA . ALA A 1 84 ? -1.211 0.796 13.760 1.00 87.06 84 ALA A CA 1
ATOM 664 C C . ALA A 1 84 ? -2.062 -0.457 13.486 1.00 87.06 84 ALA A C 1
ATOM 666 O O . ALA A 1 84 ? -3.093 -0.665 14.129 1.00 87.06 84 ALA A O 1
ATOM 667 N N . MET A 1 85 ? -1.614 -1.327 12.577 1.00 87.88 85 MET A N 1
ATOM 668 C CA . MET A 1 85 ? -2.298 -2.583 12.250 1.00 87.88 85 MET A CA 1
ATOM 669 C C . MET A 1 85 ? -2.242 -3.591 13.405 1.00 87.88 85 MET A C 1
ATOM 671 O O . MET A 1 85 ? -3.226 -4.288 13.664 1.00 87.88 85 MET A O 1
ATOM 675 N N . LYS A 1 86 ? -1.117 -3.657 14.132 1.00 88.44 86 LYS A N 1
ATOM 676 C CA . LYS A 1 86 ? -0.975 -4.509 15.321 1.0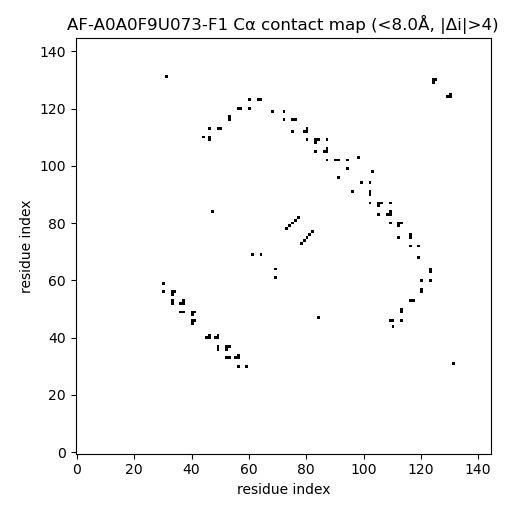0 88.44 86 LYS A CA 1
ATOM 677 C C . LYS A 1 86 ? -1.916 -4.059 16.438 1.00 88.44 86 LYS A C 1
ATOM 679 O O . LYS A 1 86 ? -2.644 -4.886 16.987 1.00 88.44 86 LYS A O 1
ATOM 684 N N . ASP A 1 87 ? -1.938 -2.760 16.730 1.00 86.19 87 ASP A N 1
ATOM 685 C CA . ASP A 1 87 ? -2.849 -2.162 17.709 1.00 86.19 87 ASP A CA 1
ATOM 686 C C . ASP A 1 87 ? -4.311 -2.463 17.365 1.00 86.19 87 ASP A C 1
ATOM 688 O O . ASP A 1 87 ? -5.089 -2.874 18.229 1.00 86.19 87 ASP A O 1
ATOM 692 N N . LEU A 1 88 ? -4.681 -2.300 16.091 1.00 85.50 88 LEU A N 1
ATOM 693 C CA . LEU A 1 88 ? -6.029 -2.585 15.616 1.00 85.50 88 LEU A CA 1
ATOM 694 C C . LEU A 1 88 ? -6.409 -4.055 15.834 1.00 85.50 88 LEU A C 1
ATOM 696 O O . LEU A 1 88 ? -7.487 -4.325 16.361 1.00 85.50 88 LEU A O 1
ATOM 700 N N . GLY A 1 89 ? -5.524 -4.997 15.494 1.00 85.31 89 GLY A N 1
ATOM 701 C CA . GLY A 1 89 ? -5.764 -6.428 15.701 1.00 85.31 89 GLY A CA 1
ATOM 702 C C . GLY A 1 89 ? -5.976 -6.789 17.176 1.00 85.31 89 GLY A C 1
ATOM 703 O O . GLY A 1 89 ? -6.909 -7.523 17.510 1.00 85.31 89 GLY A O 1
ATOM 704 N N . VAL A 1 90 ? -5.171 -6.215 18.079 1.00 86.00 90 VAL A N 1
ATOM 705 C CA . VAL A 1 90 ? -5.324 -6.400 19.536 1.00 86.00 90 VAL A CA 1
ATOM 706 C C . VAL A 1 90 ? -6.673 -5.863 20.019 1.00 86.00 90 VAL A C 1
ATOM 708 O O . VAL A 1 90 ? -7.376 -6.526 20.786 1.00 86.00 90 VAL A O 1
ATOM 711 N N . LEU A 1 91 ? -7.067 -4.674 19.562 1.00 83.00 91 LEU A N 1
ATOM 712 C CA . LEU A 1 91 ? -8.327 -4.054 19.963 1.00 83.00 91 LEU A CA 1
ATOM 713 C C . LEU A 1 91 ? -9.542 -4.798 19.395 1.00 83.00 91 LEU A C 1
ATOM 715 O O . LEU A 1 91 ? -10.501 -5.026 20.128 1.00 83.00 91 LEU A O 1
ATOM 719 N N . GLN A 1 92 ? -9.503 -5.243 18.139 1.00 81.88 92 GLN A N 1
ATOM 720 C CA . GLN A 1 92 ? -10.570 -6.058 17.549 1.00 81.88 92 GLN A CA 1
ATOM 721 C C . GLN A 1 92 ? -10.756 -7.381 18.305 1.00 81.88 92 GLN A C 1
ATOM 723 O O . GLN A 1 92 ? -11.890 -7.775 18.586 1.00 81.88 92 GLN A O 1
ATOM 728 N N . ALA A 1 93 ? -9.662 -8.031 18.717 1.00 84.00 93 ALA A N 1
ATOM 729 C CA . ALA A 1 93 ? -9.721 -9.232 19.548 1.00 84.00 93 ALA A CA 1
ATOM 730 C C . ALA A 1 93 ? -10.317 -8.956 20.940 1.00 84.00 93 ALA A C 1
ATOM 732 O O . ALA A 1 93 ? -11.057 -9.787 21.470 1.00 84.00 93 ALA A O 1
ATOM 733 N N . LYS A 1 94 ? -10.034 -7.782 21.518 1.00 83.19 94 LYS A N 1
ATOM 734 C CA . LYS A 1 94 ? -10.544 -7.361 22.832 1.00 83.19 94 LYS A CA 1
ATOM 735 C C . LYS A 1 94 ? -12.019 -6.941 22.803 1.00 83.19 94 LYS A C 1
ATOM 737 O O . LYS A 1 94 ? -12.724 -7.144 23.788 1.00 83.19 94 LYS A O 1
ATOM 742 N N . PHE A 1 95 ? -12.491 -6.368 21.696 1.00 80.94 95 PHE A N 1
ATOM 743 C CA . PHE A 1 95 ? -13.825 -5.764 21.578 1.00 80.94 95 PHE A CA 1
ATOM 744 C C . PHE A 1 95 ? -14.786 -6.512 20.637 1.00 80.94 95 PHE A C 1
ATOM 746 O O . PHE A 1 95 ? -15.803 -5.931 20.270 1.00 80.94 95 PHE A O 1
ATOM 753 N N . LYS A 1 96 ? -14.494 -7.774 20.269 1.00 73.69 96 LYS A N 1
ATOM 754 C CA . LYS A 1 96 ? -15.277 -8.670 19.379 1.00 73.69 96 LYS A CA 1
ATOM 755 C C . LYS A 1 96 ? -16.726 -8.216 19.116 1.00 73.69 96 LYS A C 1
ATOM 757 O O . LYS A 1 96 ? -17.631 -8.517 19.891 1.00 73.69 96 LYS A O 1
ATOM 762 N N . GLY A 1 97 ? -16.935 -7.504 18.007 1.00 63.56 97 GLY A N 1
ATOM 763 C CA . GLY A 1 97 ? -18.263 -7.143 17.494 1.00 63.56 97 GLY A CA 1
ATOM 764 C C . GLY A 1 97 ? -18.946 -5.929 18.137 1.00 63.56 97 GLY A C 1
ATOM 765 O O . GLY A 1 97 ? -20.057 -5.598 17.738 1.00 63.56 97 GLY A O 1
ATOM 766 N N . LYS A 1 98 ? -18.316 -5.239 19.096 1.00 67.62 98 LYS A N 1
ATOM 767 C CA . LYS A 1 98 ? -18.840 -3.988 19.665 1.00 67.62 98 LYS A CA 1
ATOM 768 C C . LYS A 1 98 ? -18.159 -2.783 19.029 1.00 67.62 98 LYS A C 1
ATOM 770 O O . LYS A 1 98 ? -16.938 -2.644 19.093 1.00 67.62 98 LYS A O 1
ATOM 775 N N . THR A 1 99 ? -18.960 -1.880 18.473 1.00 65.12 99 THR A N 1
ATOM 776 C CA . THR A 1 99 ? -18.500 -0.582 17.976 1.00 65.12 99 THR A CA 1
ATOM 777 C C . THR A 1 99 ? -17.947 0.223 19.149 1.00 65.12 99 THR A C 1
ATOM 779 O O . THR A 1 99 ? -18.682 0.648 20.040 1.00 65.12 99 THR A O 1
ATOM 782 N N . ASN A 1 100 ? -16.629 0.398 19.183 1.00 80.44 100 ASN A N 1
ATOM 783 C CA . ASN A 1 100 ? -15.934 1.158 20.213 1.00 80.44 100 ASN A CA 1
ATOM 784 C C . ASN A 1 100 ? -15.231 2.344 19.547 1.00 80.44 100 ASN A C 1
ATOM 786 O O . ASN A 1 100 ? -14.478 2.151 18.594 1.00 80.44 100 ASN A O 1
ATOM 790 N N . LYS A 1 101 ? -15.435 3.559 20.072 1.00 83.88 101 LYS A N 1
ATOM 791 C CA . LYS A 1 101 ? -14.786 4.784 19.574 1.00 83.88 101 LYS A CA 1
ATOM 792 C C . LYS A 1 101 ? -13.260 4.646 19.475 1.00 83.88 101 LYS A C 1
ATOM 794 O O . LYS A 1 101 ? -12.666 5.177 18.547 1.00 83.88 101 LYS A O 1
ATOM 799 N N . PHE A 1 102 ? -12.635 3.886 20.376 1.00 81.62 102 PHE A N 1
ATOM 800 C CA . PHE A 1 102 ? -11.199 3.600 20.338 1.00 81.62 102 PHE A CA 1
ATOM 801 C C . PHE A 1 102 ? -10.797 2.656 19.197 1.00 81.62 102 PHE A C 1
ATOM 803 O O . PHE A 1 102 ? -9.745 2.850 18.595 1.00 81.62 102 PHE A O 1
ATOM 810 N N . VAL A 1 103 ? -11.624 1.651 18.882 1.00 84.00 103 VAL A N 1
ATOM 811 C CA . VAL A 1 103 ? -11.399 0.768 17.724 1.00 84.00 103 VAL A CA 1
ATOM 812 C C . VAL A 1 103 ? -11.547 1.576 16.438 1.00 84.00 103 VAL A C 1
ATOM 814 O O . VAL A 1 103 ? -10.679 1.491 15.577 1.00 84.00 103 VAL A O 1
ATOM 817 N N . GLN A 1 104 ? -12.585 2.414 16.352 1.00 85.38 104 GLN A N 1
ATOM 818 C CA . GLN A 1 104 ? -12.819 3.279 15.196 1.00 85.38 104 GLN A CA 1
ATOM 819 C C . GLN A 1 104 ? -11.648 4.239 14.961 1.00 85.38 104 GLN A C 1
ATOM 821 O O . GLN A 1 104 ? -11.087 4.249 13.874 1.00 85.38 104 GLN A O 1
ATOM 826 N N . ALA A 1 105 ? -11.189 4.951 15.995 1.00 86.31 105 ALA A N 1
ATOM 827 C CA . ALA A 1 105 ? -10.055 5.868 15.873 1.00 86.31 105 ALA A CA 1
ATOM 828 C C . ALA A 1 105 ? -8.772 5.172 15.376 1.00 86.31 105 ALA A C 1
ATOM 830 O O . ALA A 1 105 ? -7.979 5.755 14.639 1.00 86.31 105 ALA A O 1
ATOM 831 N N . LYS A 1 106 ? -8.558 3.907 15.760 1.00 86.12 106 LYS A N 1
ATOM 832 C CA . LYS A 1 106 ? -7.412 3.112 15.295 1.00 86.12 106 LYS A CA 1
ATOM 833 C C . LYS A 1 106 ? -7.599 2.585 13.873 1.00 86.12 106 LYS A C 1
ATOM 835 O O . LYS A 1 106 ? -6.618 2.529 13.135 1.00 86.12 106 LYS A O 1
ATOM 840 N N . MET A 1 107 ? -8.828 2.257 13.469 1.00 86.56 107 MET A N 1
ATOM 841 C CA . MET A 1 107 ? -9.151 1.972 12.066 1.00 86.56 107 MET A CA 1
ATOM 842 C C . MET A 1 107 ? -8.889 3.191 11.179 1.00 86.56 107 MET A C 1
ATOM 844 O O . MET A 1 107 ? -8.234 3.049 10.150 1.00 86.56 107 MET A O 1
ATOM 848 N N . ASP A 1 108 ? -9.316 4.380 11.606 1.00 89.88 108 ASP A N 1
ATOM 849 C CA . ASP A 1 108 ? -9.118 5.629 10.861 1.00 89.88 108 ASP A CA 1
ATOM 850 C C . ASP A 1 108 ? -7.620 5.967 10.718 1.00 89.88 108 ASP A C 1
ATOM 852 O O . ASP A 1 108 ? -7.153 6.363 9.645 1.00 89.88 108 ASP A O 1
ATOM 856 N N . ALA A 1 109 ? -6.832 5.739 11.776 1.00 89.31 109 ALA A N 1
ATOM 857 C CA . ALA A 1 109 ? -5.379 5.893 11.731 1.00 89.31 109 ALA A CA 1
ATOM 858 C C . ALA A 1 109 ? -4.724 4.906 10.747 1.00 89.31 109 ALA A C 1
ATOM 860 O O . ALA A 1 109 ? -3.946 5.315 9.887 1.00 89.31 109 ALA A O 1
ATOM 861 N N . ALA A 1 110 ? -5.070 3.616 10.823 1.00 91.19 110 ALA A N 1
ATOM 862 C CA . ALA A 1 110 ? -4.557 2.603 9.901 1.00 91.19 110 ALA A CA 1
ATOM 863 C C . ALA A 1 110 ? -4.922 2.921 8.441 1.00 91.19 110 ALA A C 1
ATOM 865 O O . ALA A 1 110 ? -4.070 2.832 7.557 1.00 91.19 110 ALA A O 1
ATOM 866 N N . TYR A 1 111 ? -6.156 3.368 8.197 1.00 92.62 111 TYR A N 1
ATOM 867 C CA . TYR A 1 111 ? -6.609 3.819 6.884 1.00 92.62 111 TYR A CA 1
ATOM 868 C C . TYR A 1 111 ? -5.782 5.003 6.365 1.00 92.62 111 TYR A C 1
ATOM 870 O O . TYR A 1 111 ? -5.388 5.025 5.198 1.00 92.62 111 TYR A O 1
ATOM 878 N N . THR A 1 112 ? -5.476 5.972 7.231 1.00 93.25 112 THR A N 1
ATOM 879 C CA . THR A 1 112 ? -4.649 7.137 6.882 1.00 93.25 112 THR A CA 1
ATOM 880 C C . THR A 1 112 ? -3.250 6.710 6.438 1.00 93.25 112 THR A C 1
ATOM 882 O O . THR A 1 112 ? -2.774 7.154 5.393 1.00 93.25 112 THR A O 1
ATOM 885 N N . TYR A 1 113 ? -2.611 5.797 7.174 1.00 93.44 113 TYR A N 1
ATOM 886 C CA . TYR A 1 113 ? -1.277 5.300 6.822 1.00 93.44 113 TYR A CA 1
ATOM 887 C C . TYR A 1 113 ? -1.276 4.436 5.555 1.00 93.44 113 TYR A C 1
ATOM 889 O O . TYR A 1 113 ? -0.370 4.566 4.734 1.00 93.44 113 TYR A O 1
ATOM 897 N N . LEU A 1 114 ? -2.306 3.608 5.341 1.00 93.56 114 LEU A N 1
ATOM 898 C CA . LEU A 1 114 ? -2.471 2.852 4.092 1.00 93.56 114 LEU A CA 1
ATOM 899 C C . LEU A 1 114 ? -2.670 3.776 2.889 1.00 93.56 114 LEU A C 1
ATOM 901 O O . LEU A 1 114 ? -2.042 3.576 1.853 1.00 93.56 114 LEU A O 1
ATOM 905 N N . SER A 1 115 ? -3.475 4.829 3.049 1.00 93.12 115 SER A N 1
ATOM 906 C CA . SER A 1 115 ? -3.687 5.842 2.010 1.00 93.12 115 SER A CA 1
ATOM 907 C C . SER A 1 115 ? -2.385 6.567 1.667 1.00 93.12 115 SER A C 1
ATOM 909 O O . SER A 1 115 ? -2.071 6.761 0.495 1.00 93.12 115 SER A O 1
ATOM 911 N N . ALA A 1 116 ? -1.595 6.944 2.678 1.00 92.19 116 ALA A N 1
ATOM 912 C CA . ALA A 1 116 ? -0.289 7.561 2.466 1.00 92.19 116 ALA A CA 1
ATOM 913 C C . ALA A 1 116 ? 0.667 6.622 1.714 1.00 92.19 116 ALA A C 1
ATOM 915 O O . ALA A 1 116 ? 1.352 7.060 0.788 1.00 92.19 116 ALA A O 1
ATOM 916 N N . TYR A 1 117 ? 0.665 5.329 2.057 1.00 93.00 117 TYR A N 1
ATOM 917 C CA . TYR A 1 117 ? 1.504 4.333 1.396 1.00 93.00 117 TYR A CA 1
ATOM 918 C C . TYR A 1 117 ? 1.103 4.157 -0.070 1.00 93.00 117 TYR A C 1
ATOM 920 O O . TYR 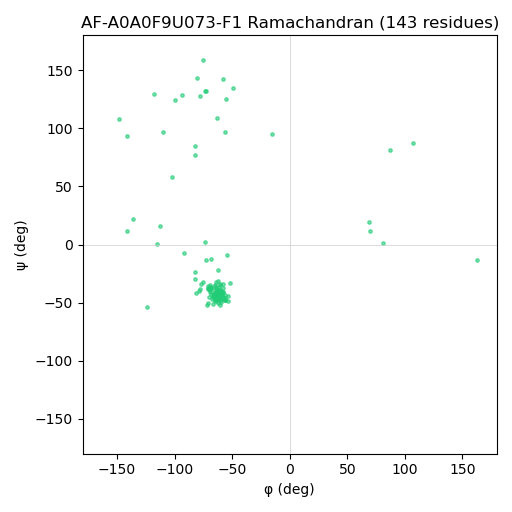A 1 117 ? 1.947 4.227 -0.963 1.00 93.00 117 TYR A O 1
ATOM 928 N N . GLU A 1 118 ? -0.198 4.042 -0.334 1.00 91.94 118 GLU A N 1
ATOM 929 C CA . GLU A 1 118 ? -0.739 3.982 -1.687 1.00 91.94 118 GLU A CA 1
ATOM 930 C C . GLU A 1 118 ? -0.369 5.220 -2.517 1.00 91.94 118 GLU A C 1
ATOM 932 O O . GLU A 1 118 ? 0.058 5.094 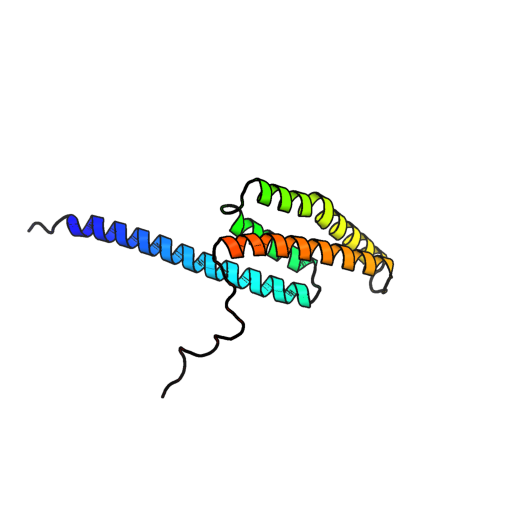-3.667 1.00 91.94 118 GLU A O 1
ATOM 937 N N . ILE A 1 119 ? -0.499 6.424 -1.951 1.00 89.94 119 ILE A N 1
ATOM 938 C CA . ILE A 1 119 ? -0.138 7.675 -2.629 1.00 89.94 119 ILE A CA 1
ATOM 939 C C . ILE A 1 119 ? 1.346 7.684 -3.008 1.00 89.94 119 ILE A C 1
ATOM 941 O O . ILE A 1 119 ? 1.681 8.098 -4.121 1.00 89.94 119 ILE A O 1
ATOM 945 N N . SER A 1 120 ? 2.232 7.218 -2.125 1.00 90.19 120 SER A N 1
ATOM 946 C CA . SER A 1 120 ? 3.665 7.112 -2.418 1.00 90.19 120 SER A CA 1
ATOM 947 C C . SER A 1 120 ? 3.935 6.175 -3.598 1.00 90.19 120 SER A C 1
ATOM 949 O O . SER A 1 120 ? 4.608 6.576 -4.546 1.00 90.19 120 SER A O 1
ATOM 951 N N . LEU A 1 121 ? 3.320 4.988 -3.625 1.00 90.44 121 LEU A N 1
ATOM 952 C CA . LEU A 1 121 ? 3.461 4.048 -4.748 1.00 90.44 121 LEU A CA 1
ATOM 953 C C . LEU A 1 121 ? 2.884 4.611 -6.058 1.00 90.44 121 LEU A C 1
ATOM 955 O O . LEU A 1 121 ? 3.471 4.456 -7.129 1.00 90.44 121 LEU A O 1
ATOM 959 N N . ARG A 1 122 ? 1.762 5.339 -5.993 1.00 87.00 122 ARG A N 1
ATOM 960 C CA . ARG A 1 122 ? 1.154 5.993 -7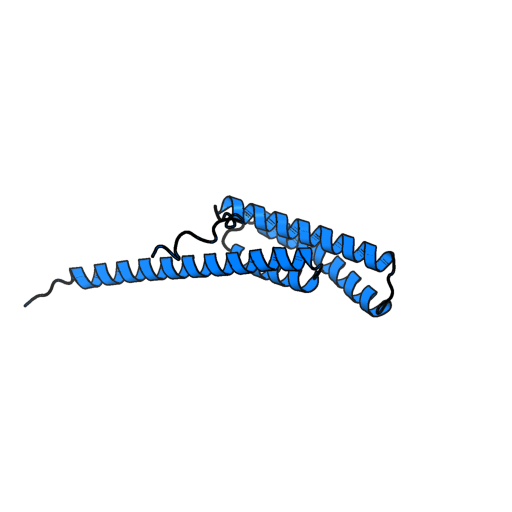.166 1.00 87.00 122 ARG A CA 1
ATOM 961 C C . ARG A 1 122 ? 2.039 7.081 -7.773 1.00 87.00 122 ARG A C 1
ATOM 963 O O . ARG A 1 122 ? 2.004 7.267 -8.989 1.00 87.00 122 ARG A O 1
ATOM 970 N N . LYS A 1 123 ? 2.836 7.796 -6.970 1.00 87.62 123 LYS A N 1
ATOM 971 C CA . LYS A 1 123 ? 3.805 8.782 -7.487 1.00 87.62 123 LYS A CA 1
ATOM 972 C C . LYS A 1 123 ? 4.881 8.111 -8.340 1.00 87.62 123 LYS A C 1
ATOM 974 O O . LYS A 1 123 ? 5.201 8.622 -9.412 1.00 87.62 123 LYS A O 1
ATOM 979 N N . VAL A 1 124 ? 5.366 6.949 -7.906 1.00 88.00 124 VAL A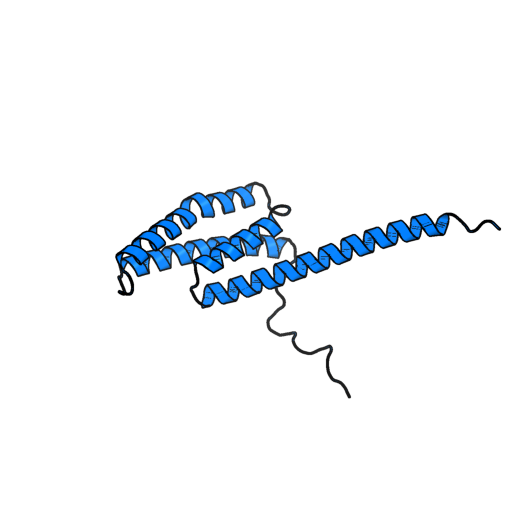 N 1
ATOM 980 C CA . VAL A 1 124 ? 6.356 6.143 -8.636 1.00 88.00 124 VAL A CA 1
ATOM 981 C C . VAL A 1 124 ? 5.765 5.648 -9.953 1.00 88.00 124 VAL A C 1
ATOM 983 O O . VAL A 1 124 ? 6.340 5.886 -11.010 1.00 88.00 124 VAL A O 1
ATOM 986 N N . LEU A 1 125 ? 4.557 5.078 -9.920 1.00 85.38 125 LEU A N 1
ATOM 987 C CA . LEU A 1 125 ? 3.836 4.647 -11.126 1.00 85.38 125 LEU A CA 1
ATOM 988 C C . LEU A 1 125 ? 3.647 5.783 -12.137 1.00 85.38 125 LEU A C 1
ATOM 990 O O . LEU A 1 125 ? 3.885 5.601 -13.331 1.00 85.38 125 LEU A O 1
ATOM 994 N N . LYS A 1 126 ? 3.276 6.977 -11.657 1.00 85.38 126 LYS A N 1
ATOM 995 C CA . LYS A 1 126 ? 3.134 8.167 -12.502 1.00 85.38 126 LYS A CA 1
AT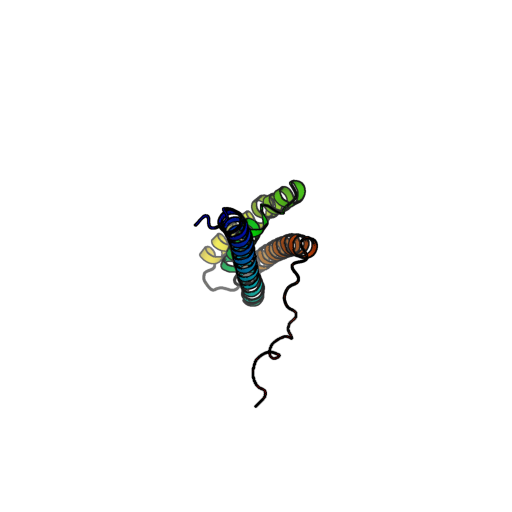OM 996 C C . LYS A 1 126 ? 4.461 8.560 -13.158 1.00 85.38 126 LYS A C 1
ATOM 998 O O . LYS A 1 126 ? 4.457 8.909 -14.335 1.00 85.38 126 LYS A O 1
ATOM 1003 N N . ARG A 1 127 ? 5.582 8.498 -12.428 1.00 86.31 127 ARG A N 1
ATOM 1004 C CA . ARG A 1 127 ? 6.921 8.761 -12.987 1.00 86.31 127 ARG A CA 1
ATOM 1005 C C . ARG A 1 127 ? 7.290 7.751 -14.071 1.00 86.31 127 ARG A C 1
ATOM 1007 O O . ARG A 1 127 ? 7.870 8.140 -15.076 1.00 86.31 127 ARG A O 1
ATOM 1014 N N . LEU A 1 128 ? 6.926 6.485 -13.883 1.00 82.69 128 LEU A N 1
ATOM 1015 C CA . LEU A 1 128 ? 7.171 5.414 -14.854 1.00 82.69 128 LEU A CA 1
ATOM 1016 C C . LEU A 1 128 ? 6.257 5.483 -16.089 1.00 82.69 128 LEU A C 1
ATOM 1018 O O . LEU A 1 128 ? 6.326 4.609 -16.946 1.00 82.69 128 LEU A O 1
ATOM 1022 N N . GLY A 1 129 ? 5.385 6.492 -16.192 1.00 77.31 129 GLY A N 1
ATOM 1023 C CA . GLY A 1 129 ? 4.431 6.612 -17.297 1.00 77.31 129 GLY A CA 1
ATOM 1024 C C . GLY A 1 129 ? 3.328 5.550 -17.265 1.00 77.31 129 GLY A C 1
ATOM 1025 O O . GLY A 1 129 ? 2.571 5.421 -18.224 1.00 77.31 129 GLY A O 1
ATOM 1026 N N . ILE A 1 130 ? 3.202 4.807 -16.162 1.00 76.38 130 ILE A N 1
ATOM 1027 C CA . ILE A 1 130 ? 2.164 3.797 -15.975 1.00 76.38 130 ILE A CA 1
ATOM 1028 C C . ILE A 1 130 ? 0.904 4.529 -15.519 1.00 76.38 130 ILE A C 1
ATOM 1030 O O . ILE A 1 130 ? 0.623 4.693 -14.329 1.00 76.38 130 ILE A O 1
ATOM 1034 N N . SER A 1 131 ? 0.148 5.037 -16.489 1.00 62.50 131 SER A N 1
ATOM 1035 C CA . SER A 1 131 ? -1.186 5.563 -16.235 1.00 62.50 131 SER A CA 1
ATOM 1036 C C . SER A 1 131 ? -2.162 4.403 -16.087 1.00 62.50 131 SER A C 1
ATOM 1038 O O . SER A 1 131 ? -2.265 3.556 -16.974 1.00 62.50 131 SER A O 1
ATOM 1040 N N . LEU A 1 132 ? -2.921 4.397 -14.992 1.00 54.56 132 LEU A N 1
ATOM 1041 C CA . LEU A 1 132 ? -4.117 3.567 -14.883 1.00 54.56 132 LEU A CA 1
ATOM 1042 C C . LEU A 1 132 ? -4.987 3.766 -16.131 1.00 54.56 132 LEU A C 1
ATOM 1044 O O . LEU A 1 132 ? -5.203 4.923 -16.508 1.00 54.56 132 LEU A O 1
ATOM 1048 N N . PRO A 1 133 ? -5.519 2.698 -16.751 1.00 51.41 133 PRO A N 1
ATOM 1049 C CA . PRO A 1 133 ? -6.526 2.878 -17.779 1.00 51.41 133 PRO A CA 1
ATOM 1050 C C . PRO A 1 133 ? -7.659 3.704 -17.175 1.00 51.41 133 PRO A C 1
ATOM 1052 O O . PRO A 1 133 ? -8.178 3.400 -16.093 1.00 51.41 133 PRO A O 1
ATOM 1055 N N . SER A 1 134 ? -7.991 4.809 -17.842 1.00 41.03 134 SER A N 1
ATOM 1056 C CA . SER A 1 134 ? -9.109 5.638 -17.421 1.00 41.03 134 SER A CA 1
ATOM 1057 C C . SER A 1 134 ? -10.372 4.773 -17.414 1.00 41.03 134 SER A C 1
ATOM 1059 O O . SER A 1 134 ? -10.558 3.889 -18.257 1.00 41.03 134 SER A O 1
ATOM 1061 N N . ARG A 1 135 ? -11.248 4.999 -16.427 1.00 45.50 135 ARG A N 1
ATOM 1062 C CA . ARG A 1 135 ? -12.610 4.451 -16.444 1.00 45.50 135 ARG A CA 1
ATOM 1063 C C . ARG A 1 135 ? -13.272 4.923 -17.739 1.00 45.50 135 ARG A C 1
ATOM 1065 O O . ARG A 1 135 ? -13.746 6.051 -17.782 1.00 45.50 135 ARG A O 1
ATOM 1072 N N . GLY A 1 136 ? -13.276 4.100 -18.784 1.00 42.94 136 GLY A N 1
ATOM 1073 C CA . GLY A 1 136 ? -13.906 4.511 -20.036 1.00 42.94 136 GLY A CA 1
ATOM 1074 C C . GLY A 1 136 ? -13.557 3.752 -21.306 1.00 42.94 136 GLY A C 1
ATOM 1075 O O . GLY A 1 136 ? -14.311 3.892 -22.255 1.00 42.94 136 GLY A O 1
ATOM 1076 N N . VAL A 1 137 ? -12.514 2.918 -21.363 1.00 42.53 137 VAL A N 1
ATOM 1077 C CA . VAL A 1 137 ? -12.250 2.123 -22.584 1.00 42.53 137 VAL A CA 1
ATOM 1078 C C . VAL A 1 137 ? -12.717 0.679 -22.397 1.00 42.53 137 VAL A C 1
ATOM 1080 O O . VAL A 1 137 ? -11.947 -0.272 -22.476 1.00 42.53 137 VAL A O 1
ATOM 1083 N N . ARG A 1 138 ? -14.009 0.500 -22.101 1.00 45.53 138 ARG A N 1
ATOM 1084 C CA . ARG A 1 138 ? -14.711 -0.704 -22.564 1.00 45.53 138 ARG A CA 1
ATOM 1085 C C . ARG A 1 138 ? -15.372 -0.322 -23.883 1.00 45.53 138 ARG A C 1
ATOM 1087 O O . ARG A 1 138 ? -16.075 0.679 -23.924 1.00 45.53 138 ARG A O 1
ATOM 1094 N N . SER A 1 139 ? -15.128 -1.141 -24.903 1.00 45.88 139 SER A N 1
ATOM 1095 C CA . SER A 1 139 ? -15.713 -1.091 -26.251 1.00 45.88 139 SER A CA 1
ATOM 1096 C C . SER A 1 139 ? -14.999 -0.202 -27.273 1.00 45.88 139 SER A C 1
ATOM 1098 O O . SER A 1 139 ? -15.442 0.893 -27.586 1.00 45.88 139 SER A O 1
ATOM 1100 N N . ALA A 1 140 ? -13.931 -0.735 -27.873 1.00 45.50 140 ALA A N 1
ATOM 1101 C CA . ALA A 1 140 ? -13.562 -0.385 -29.252 1.00 45.50 140 ALA A CA 1
ATOM 1102 C C . ALA A 1 140 ? -13.032 -1.580 -30.076 1.00 45.50 140 ALA A C 1
ATOM 1104 O O . ALA A 1 140 ? -12.492 -1.378 -31.156 1.00 45.50 140 ALA A O 1
ATOM 1105 N N . LEU A 1 141 ? -13.163 -2.824 -29.591 1.00 46.25 141 LEU A N 1
ATOM 1106 C CA . LEU A 1 141 ? -12.678 -4.020 -30.306 1.00 46.25 141 LEU A CA 1
ATOM 1107 C C . LEU A 1 141 ? -13.668 -5.196 -30.293 1.00 46.25 141 LEU A C 1
ATOM 1109 O O . LEU A 1 141 ? -13.276 -6.341 -30.480 1.00 46.25 141 LEU A O 1
ATOM 1113 N N . GLY A 1 142 ? -14.958 -4.938 -30.081 1.00 45.53 142 GLY A N 1
ATOM 1114 C CA . GLY A 1 142 ? -15.969 -5.990 -30.142 1.00 45.53 142 GLY A CA 1
ATOM 1115 C C . GLY A 1 142 ? -17.297 -5.450 -30.638 1.00 45.53 142 GLY A C 1
ATOM 1116 O O . GLY A 1 142 ? -17.970 -4.742 -29.895 1.00 45.53 142 GLY A O 1
ATOM 1117 N N . GLY A 1 143 ? -17.657 -5.812 -31.867 1.00 46.03 143 GLY A N 1
ATOM 1118 C CA . GLY A 1 143 ? -19.011 -5.666 -32.396 1.00 46.03 143 GLY A CA 1
ATOM 1119 C C . GLY A 1 143 ? -19.156 -4.556 -33.428 1.00 46.03 143 GLY A C 1
ATOM 1120 O O . GLY A 1 143 ? -19.517 -3.432 -33.094 1.00 46.03 143 GLY A O 1
ATOM 1121 N N . GLY A 1 144 ? -18.906 -4.906 -34.683 1.00 37.56 144 GLY A N 1
ATOM 1122 C CA . GLY A 1 144 ? -19.449 -4.222 -35.847 1.00 37.56 144 GLY A CA 1
ATOM 1123 C C . GLY A 1 144 ? -19.770 -5.305 -36.862 1.00 37.56 144 GLY A C 1
ATOM 1124 O O . GLY A 1 144 ? -18.853 -5.775 -37.533 1.00 37.56 144 GLY A O 1
ATOM 1125 N N . ASP A 1 145 ? -21.024 -5.758 -36.823 1.00 42.03 145 ASP A N 1
ATOM 1126 C CA . ASP A 1 145 ? -21.659 -6.613 -37.832 1.00 42.03 145 ASP A CA 1
ATOM 1127 C C . ASP A 1 145 ? -21.597 -5.984 -39.235 1.00 42.03 145 ASP A C 1
ATOM 1129 O O . ASP A 1 145 ? -21.621 -4.730 -39.326 1.00 42.03 145 ASP A O 1
#

Solvent-accessible surface area (backbone atoms only — not comparable to full-atom values): 8424 Å² total; per-residue (Å²): 139,82,81,67,74,69,59,59,58,52,50,53,52,51,49,51,53,50,51,54,49,52,51,52,53,51,51,53,52,51,54,50,50,41,52,52,47,37,56,52,24,60,74,70,65,38,64,68,64,27,49,54,36,50,55,50,49,48,60,77,41,51,92,75,50,52,72,71,53,50,48,54,52,47,48,46,42,65,72,47,33,51,54,33,50,52,53,39,54,55,43,49,70,74,41,72,94,55,94,41,75,69,54,51,56,34,49,54,50,33,50,52,42,51,51,52,51,52,52,55,54,49,52,53,35,54,74,72,67,54,70,75,81,66,95,72,84,76,82,91,85,74,88,81,133

Mean predicted aligned error: 10.82 Å

Sequence (145 aa):
MDEPEENLFSSLHDQRRLSAFNMAQLDLYRLHILLSDCNNLSRAGDLINWKRVLDALFRELSAHLTDTEADGCTDLVTGQLVPAMKDLGVLQAKFKGKTNKFVQAKMDAAYTYLSAYEISLRKVLKRLGISLPSRGVRSALGGGD